Protein AF-A0ABD0QCT1-F1 (afdb_monomer_lite)

Organism: Cirrhinus mrigala (NCBI:txid683832)

Sequence (82 aa):
MDSLRILLYSLIFLLSVFGNLLIIVVLVVNKRMRTVTNSFLLSLAISDLMMAVFCMPFTLIPNLLEDFIFGAAMCKIVAYLM

Secondary structure (DSSP, 8-state):
-HHHHHHHHHHHHHHHHHHHHHHHHHHHH-GGG--HHHHHHHHHHHHHHHHHHHTHHHHHHHHHHSS-TTHHHHHHHHHHH-

pLDDT: mean 80.35, std 9.42, range [61.94, 94.0]

InterPro domains:
  IPR000276 G protein-coupled receptor, rhodopsin-like [PF00001] (19-82)
  IPR000276 G protein-coupled receptor, rhodopsin-like [PR00237] (4-28)
  IPR000276 G protein-coupled receptor, rhodopsin-like [PR00237] (37-58)
  IPR017452 GPCR, rhodopsin-like, 7TM [PS50262] (19-82)

Structure (mmCIF, N/CA/C/O backbone):
data_AF-A0ABD0QCT1-F1
#
_entry.id   AF-A0ABD0QCT1-F1
#
loop_
_atom_site.group_PDB
_atom_site.id
_atom_site.type_symbol
_atom_site.label_atom_id
_atom_site.label_alt_id
_atom_site.label_comp_id
_atom_site.label_asym_id
_atom_site.label_entity_id
_atom_site.label_seq_id
_atom_site.pdbx_PDB_ins_code
_atom_site.Cartn_x
_atom_site.Cartn_y
_atom_site.Cartn_z
_atom_site.occupancy
_atom_site.B_iso_or_equiv
_atom_site.auth_seq_id
_atom_site.auth_comp_id
_atom_site.auth_asym_id
_atom_site.auth_atom_id
_atom_site.pdbx_PDB_model_num
ATOM 1 N N . MET A 1 1 ? 20.603 -11.096 -12.134 1.00 66.25 1 MET A N 1
ATOM 2 C CA . MET A 1 1 ? 20.239 -10.475 -10.832 1.00 66.25 1 MET A CA 1
ATOM 3 C C . MET A 1 1 ? 18.736 -10.222 -10.727 1.00 66.25 1 MET A C 1
ATOM 5 O O . MET A 1 1 ? 18.218 -9.978 -9.642 1.00 66.25 1 MET A O 1
ATOM 9 N N . ASP A 1 2 ? 18.025 -10.355 -11.838 1.00 73.69 2 ASP A N 1
ATOM 10 C CA . ASP A 1 2 ? 16.621 -9.984 -12.002 1.00 73.69 2 ASP A CA 1
ATOM 11 C C . ASP A 1 2 ? 15.692 -10.973 -11.300 1.00 73.69 2 ASP A C 1
ATOM 13 O O . ASP A 1 2 ? 14.747 -10.564 -10.635 1.00 73.69 2 ASP A O 1
ATOM 17 N N . SER A 1 3 ? 16.039 -12.265 -11.297 1.00 81.19 3 SER A N 1
ATOM 18 C CA . SER A 1 3 ? 15.310 -13.291 -10.541 1.00 81.19 3 SER A CA 1
ATOM 19 C C . SER A 1 3 ? 15.284 -13.014 -9.034 1.00 81.19 3 SER A C 1
ATOM 21 O O . SER A 1 3 ? 14.259 -13.231 -8.400 1.00 81.19 3 SER A O 1
ATOM 23 N N . LEU A 1 4 ? 16.375 -12.487 -8.458 1.00 86.94 4 LEU A N 1
ATOM 24 C CA . LEU A 1 4 ? 16.424 -12.107 -7.040 1.00 86.94 4 LEU A CA 1
ATOM 25 C C . LEU A 1 4 ? 15.494 -10.919 -6.762 1.00 86.94 4 LEU A C 1
ATOM 27 O O . LEU A 1 4 ? 14.757 -10.934 -5.780 1.00 86.94 4 LEU A O 1
ATOM 31 N N . ARG A 1 5 ? 15.506 -9.907 -7.641 1.00 82.25 5 ARG A N 1
ATOM 32 C CA . ARG A 1 5 ? 14.626 -8.734 -7.532 1.00 82.25 5 ARG A CA 1
ATOM 33 C C . ARG A 1 5 ? 13.161 -9.155 -7.585 1.00 82.25 5 ARG A C 1
ATOM 35 O O . ARG A 1 5 ? 12.402 -8.783 -6.698 1.00 82.25 5 ARG A O 1
ATOM 42 N N . ILE A 1 6 ? 12.787 -9.984 -8.560 1.00 82.50 6 ILE A N 1
ATOM 43 C CA . ILE A 1 6 ? 11.422 -10.509 -8.699 1.00 82.50 6 ILE A CA 1
ATOM 44 C C . ILE A 1 6 ? 11.020 -11.296 -7.445 1.00 82.50 6 ILE A C 1
ATOM 46 O O . ILE A 1 6 ? 9.934 -11.080 -6.910 1.00 82.50 6 ILE A O 1
ATOM 50 N N . LEU A 1 7 ? 11.906 -12.158 -6.935 1.00 86.81 7 LEU A N 1
ATOM 51 C CA . LEU A 1 7 ? 11.627 -12.971 -5.752 1.00 86.81 7 LEU A CA 1
ATOM 52 C C . LEU A 1 7 ? 11.409 -12.102 -4.503 1.00 86.81 7 LEU A C 1
ATOM 54 O O . LEU A 1 7 ? 10.411 -12.282 -3.809 1.00 86.81 7 LEU A O 1
ATOM 58 N N . LEU A 1 8 ? 12.269 -11.109 -4.260 1.00 86.38 8 LEU A N 1
ATOM 59 C CA . LEU A 1 8 ? 12.122 -10.165 -3.147 1.00 86.38 8 LEU A CA 1
ATOM 60 C C . LEU A 1 8 ? 10.849 -9.319 -3.266 1.00 86.38 8 LEU A C 1
AT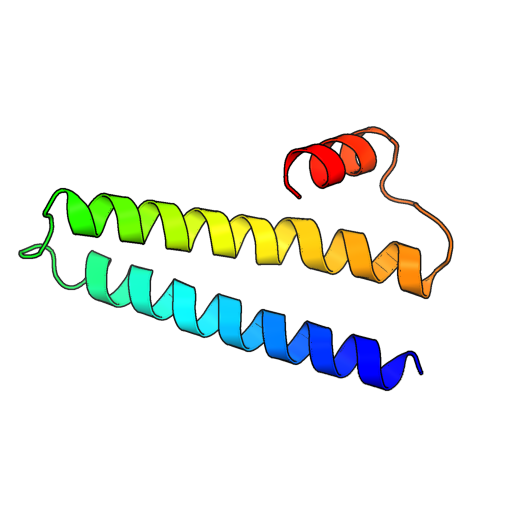OM 62 O O . LEU A 1 8 ? 10.102 -9.221 -2.295 1.00 86.38 8 LEU A O 1
ATOM 66 N N . TYR A 1 9 ? 10.559 -8.762 -4.446 1.00 83.94 9 TYR A N 1
ATOM 67 C CA . TYR A 1 9 ? 9.324 -8.002 -4.670 1.00 83.94 9 TYR A CA 1
ATOM 68 C C . TYR A 1 9 ? 8.080 -8.866 -4.449 1.00 83.94 9 TYR A C 1
ATOM 70 O O . TYR A 1 9 ? 7.147 -8.423 -3.786 1.00 83.94 9 TYR A O 1
ATOM 78 N N . SER A 1 10 ? 8.082 -10.113 -4.930 1.00 85.56 10 SER A N 1
ATOM 79 C CA . SER A 1 10 ? 6.968 -11.044 -4.713 1.00 85.56 10 SER A CA 1
ATOM 80 C C . SER A 1 10 ? 6.768 -11.387 -3.232 1.00 85.56 10 SER A C 1
ATOM 82 O O . SER A 1 10 ? 5.633 -11.456 -2.764 1.00 85.56 10 SER A O 1
ATOM 84 N N . LEU A 1 11 ? 7.861 -11.529 -2.473 1.00 90.62 11 LEU A N 1
ATOM 85 C CA . LEU A 1 11 ? 7.826 -11.758 -1.030 1.00 90.62 11 LEU A CA 1
ATOM 86 C C . LEU A 1 11 ? 7.235 -10.556 -0.294 1.00 90.62 11 LEU A C 1
ATOM 88 O O . LEU A 1 11 ? 6.304 -10.724 0.488 1.00 90.62 11 LEU A O 1
ATOM 92 N N . ILE A 1 12 ? 7.731 -9.346 -0.567 1.00 89.56 12 ILE A N 1
ATOM 93 C CA . ILE A 1 12 ? 7.223 -8.121 0.066 1.00 89.56 12 ILE A CA 1
ATOM 94 C C . ILE A 1 12 ? 5.747 -7.912 -0.301 1.00 89.56 12 ILE A C 1
ATOM 96 O O . ILE A 1 12 ? 4.955 -7.559 0.570 1.00 89.56 12 ILE A O 1
ATOM 100 N N . PHE A 1 13 ? 5.356 -8.188 -1.550 1.00 88.25 13 PHE A N 1
ATOM 101 C CA . PHE A 1 13 ? 3.962 -8.121 -1.987 1.00 88.25 13 PHE A CA 1
ATOM 102 C C . PHE A 1 13 ? 3.079 -9.077 -1.183 1.00 88.25 13 PHE A C 1
ATOM 104 O O . PHE A 1 13 ? 2.069 -8.658 -0.623 1.00 88.25 13 PHE A O 1
ATOM 111 N N . LEU A 1 14 ? 3.475 -10.350 -1.077 1.00 91.06 14 LEU A N 1
ATOM 112 C CA . LEU A 1 14 ? 2.724 -11.356 -0.326 1.00 91.06 14 LEU A CA 1
ATOM 113 C C . LEU A 1 14 ? 2.611 -10.997 1.155 1.00 91.06 14 LEU A C 1
ATOM 115 O O . LEU A 1 14 ? 1.512 -11.063 1.703 1.00 91.06 14 LEU A O 1
ATOM 119 N N . LEU A 1 15 ? 3.713 -10.592 1.793 1.00 91.50 15 LEU A N 1
ATOM 120 C CA . LEU A 1 15 ? 3.694 -10.181 3.197 1.00 91.50 15 LEU A CA 1
ATOM 121 C C . LEU A 1 15 ? 2.812 -8.947 3.410 1.00 91.50 15 LEU A C 1
ATOM 123 O O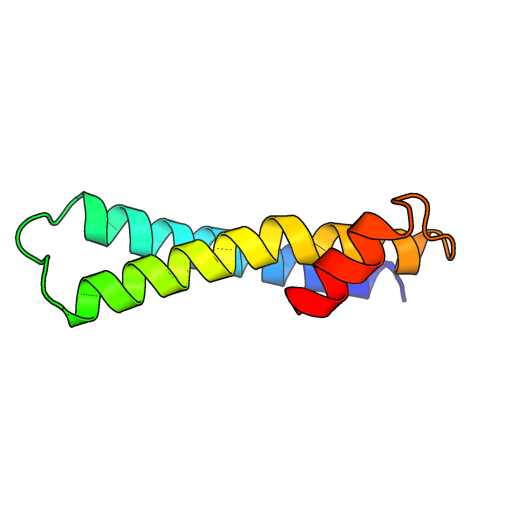 . LEU A 1 15 ? 2.022 -8.932 4.354 1.00 91.50 15 LEU A O 1
ATOM 127 N N . SER A 1 16 ? 2.915 -7.943 2.535 1.00 90.88 16 SER A N 1
ATOM 128 C CA . SER A 1 16 ? 2.105 -6.725 2.618 1.00 90.88 16 SER A CA 1
ATOM 129 C C . SER A 1 16 ? 0.621 -7.036 2.442 1.00 90.88 16 SER A C 1
ATOM 131 O O . SER A 1 16 ? -0.187 -6.678 3.296 1.00 90.88 16 SER A O 1
ATOM 133 N N . VAL A 1 17 ? 0.243 -7.770 1.392 1.00 89.88 17 VAL A N 1
ATOM 134 C CA . VAL A 1 17 ? -1.160 -8.126 1.154 1.00 89.88 17 VAL A CA 1
ATOM 135 C C . VAL A 1 17 ? -1.702 -8.965 2.304 1.00 89.88 17 VAL A C 1
ATOM 137 O O . VAL A 1 17 ? -2.761 -8.647 2.838 1.00 89.88 17 VAL A O 1
ATOM 140 N N . PHE A 1 18 ? -0.981 -10.003 2.729 1.00 94.00 18 PHE A N 1
ATOM 141 C CA . PHE A 1 18 ? -1.450 -10.894 3.787 1.00 94.00 18 PHE A CA 1
ATOM 142 C C . PHE A 1 18 ? -1.586 -10.173 5.135 1.00 94.00 18 PHE A C 1
ATOM 144 O O . PHE A 1 18 ? -2.613 -10.305 5.802 1.00 94.00 18 PHE A O 1
ATOM 151 N N . GLY A 1 19 ? -0.587 -9.372 5.519 1.00 91.69 19 GLY A N 1
ATOM 152 C CA . GLY A 1 19 ? -0.594 -8.617 6.771 1.00 91.69 19 GLY A CA 1
ATOM 153 C C . GLY A 1 19 ? -1.693 -7.556 6.811 1.00 91.69 19 GLY A C 1
ATOM 154 O O . GLY A 1 19 ? -2.484 -7.516 7.756 1.00 91.69 19 GLY A O 1
ATOM 155 N N . ASN A 1 20 ? -1.799 -6.740 5.761 1.00 92.56 20 ASN A N 1
ATOM 156 C CA . ASN A 1 20 ? -2.795 -5.671 5.699 1.00 92.56 20 ASN A CA 1
ATOM 157 C C . ASN A 1 20 ? -4.223 -6.218 5.556 1.00 92.56 20 ASN A C 1
ATOM 159 O O . ASN A 1 20 ? -5.148 -5.701 6.186 1.00 92.56 20 ASN A O 1
ATOM 163 N N . LEU A 1 21 ? -4.414 -7.316 4.817 1.00 91.50 21 LEU A N 1
ATOM 164 C CA . LEU A 1 21 ? -5.713 -7.982 4.721 1.00 91.50 21 LEU A CA 1
ATOM 165 C C . LEU A 1 21 ? -6.151 -8.559 6.073 1.00 91.50 21 LEU A C 1
ATOM 167 O O . LEU A 1 21 ? -7.315 -8.410 6.442 1.00 91.50 21 LEU A O 1
ATOM 171 N N . LEU A 1 22 ? -5.234 -9.159 6.841 1.00 92.62 22 LEU A N 1
ATOM 172 C CA . LEU A 1 22 ? -5.512 -9.631 8.202 1.00 92.62 22 LEU A CA 1
ATOM 173 C C . LEU A 1 22 ? -5.988 -8.497 9.114 1.00 92.62 22 LEU A C 1
ATOM 175 O O . LEU A 1 22 ? -6.982 -8.670 9.821 1.00 92.62 22 LEU A O 1
ATOM 179 N N . ILE A 1 23 ? -5.330 -7.335 9.067 1.00 90.50 23 ILE A N 1
ATOM 180 C CA . ILE A 1 23 ? -5.740 -6.151 9.838 1.00 90.50 23 ILE A CA 1
ATOM 181 C C . ILE A 1 23 ? -7.169 -5.747 9.463 1.00 90.50 23 ILE A C 1
ATOM 183 O O . ILE A 1 23 ? -8.013 -5.587 10.347 1.00 90.50 23 ILE A O 1
ATOM 187 N N . ILE A 1 24 ? -7.474 -5.650 8.165 1.00 89.38 24 ILE A N 1
ATOM 188 C CA . ILE A 1 24 ? -8.820 -5.305 7.689 1.00 89.38 24 ILE A CA 1
ATOM 189 C C . ILE A 1 24 ? -9.846 -6.334 8.174 1.00 89.38 24 ILE A C 1
ATOM 191 O O . ILE A 1 24 ? -10.873 -5.949 8.731 1.00 89.38 24 ILE A O 1
ATOM 195 N N . VAL A 1 25 ? -9.574 -7.632 8.021 1.00 90.50 25 VAL A N 1
ATOM 196 C CA . VAL A 1 25 ? -10.489 -8.706 8.441 1.00 90.50 25 VAL A CA 1
ATOM 197 C C . VAL A 1 25 ? -10.754 -8.642 9.943 1.00 90.50 25 VAL A C 1
ATOM 199 O O . VAL A 1 25 ? -11.914 -8.633 10.356 1.00 90.50 25 VAL A O 1
ATOM 202 N N . VAL A 1 26 ? -9.711 -8.541 10.769 1.00 89.88 26 VAL A N 1
ATOM 203 C CA . VAL A 1 26 ? -9.847 -8.486 12.233 1.00 89.88 26 VAL A CA 1
ATOM 204 C C . VAL A 1 26 ? -10.658 -7.262 12.665 1.00 89.88 26 VAL A C 1
ATOM 206 O O . VAL A 1 26 ? -11.542 -7.382 13.518 1.00 89.88 26 VAL A O 1
ATOM 209 N N . LEU A 1 27 ? -10.413 -6.100 12.056 1.00 86.38 27 LEU A N 1
ATOM 210 C CA . LEU A 1 27 ? -11.125 -4.858 12.368 1.00 86.38 27 LEU A CA 1
ATOM 211 C C . LEU A 1 27 ? -12.581 -4.856 11.876 1.00 86.38 27 LEU A C 1
ATOM 213 O O . LEU A 1 27 ? -13.458 -4.305 12.548 1.00 86.38 27 LEU A O 1
ATOM 217 N N . VAL A 1 28 ? -12.857 -5.473 10.725 1.00 83.06 28 VAL A N 1
ATOM 218 C CA . VAL A 1 28 ? -14.215 -5.594 10.169 1.00 83.06 28 VAL A CA 1
ATOM 219 C C . VAL A 1 28 ? -15.049 -6.590 10.975 1.00 83.06 28 VAL A C 1
ATOM 221 O O . VAL A 1 28 ? -16.211 -6.300 11.277 1.00 83.06 28 VAL A O 1
ATOM 224 N N . VAL A 1 29 ? -14.464 -7.728 11.360 1.00 87.00 29 VAL A N 1
ATOM 225 C CA . VAL A 1 29 ? -15.128 -8.763 12.165 1.00 87.00 29 VAL A CA 1
ATOM 226 C C . VAL A 1 29 ? -15.422 -8.246 13.576 1.00 87.00 29 VAL A C 1
ATOM 228 O O . VAL A 1 29 ? -16.550 -8.370 14.060 1.00 87.00 29 VAL A O 1
ATOM 231 N N . ASN A 1 30 ? -14.461 -7.585 14.230 1.00 81.75 30 ASN A N 1
ATOM 232 C CA . ASN A 1 30 ? -14.648 -7.055 15.581 1.00 81.75 30 ASN A CA 1
ATOM 233 C C . ASN A 1 30 ? -15.209 -5.627 15.589 1.00 81.75 30 ASN A C 1
ATOM 235 O O . ASN A 1 30 ? -14.551 -4.667 15.994 1.00 81.75 30 ASN A O 1
ATOM 239 N N . LYS A 1 31 ? -16.501 -5.497 15.262 1.00 68.25 31 LYS A N 1
ATOM 240 C CA . LYS A 1 31 ? -17.251 -4.222 15.321 1.00 68.25 31 LYS A CA 1
ATOM 241 C C . LYS A 1 31 ? -17.172 -3.501 16.677 1.00 68.25 31 LYS A C 1
ATOM 243 O O . LYS A 1 31 ? -17.259 -2.276 16.711 1.00 68.25 31 LYS A O 1
ATOM 248 N N . ARG A 1 32 ? -17.000 -4.239 17.783 1.00 64.25 32 ARG A N 1
ATOM 249 C CA . ARG A 1 32 ? -16.887 -3.684 19.148 1.00 64.25 32 ARG A CA 1
ATOM 250 C C . ARG A 1 32 ? -15.555 -2.948 19.382 1.00 64.25 32 ARG A C 1
ATOM 252 O O . ARG A 1 32 ? -15.472 -2.139 20.296 1.00 64.25 32 ARG A O 1
ATOM 259 N N . MET A 1 33 ? -14.539 -3.176 18.547 1.00 63.16 33 MET A N 1
ATOM 260 C CA . MET A 1 33 ? -13.231 -2.520 18.643 1.00 63.16 33 MET A CA 1
ATOM 261 C C . MET A 1 33 ? -13.121 -1.250 17.784 1.00 63.16 33 MET A C 1
ATOM 263 O O . MET A 1 33 ? -12.018 -0.785 17.531 1.00 63.16 33 MET A O 1
ATOM 267 N N . ARG A 1 34 ? -14.220 -0.641 17.324 1.00 64.31 34 ARG A N 1
ATOM 268 C CA . ARG A 1 34 ? -14.164 0.634 16.583 1.00 64.31 34 ARG A CA 1
ATOM 269 C C . ARG A 1 34 ? -13.824 1.813 17.507 1.00 64.31 34 ARG A C 1
ATOM 271 O O . ARG A 1 34 ? -14.690 2.595 17.881 1.00 64.31 34 ARG A O 1
ATOM 278 N N . THR A 1 35 ? -12.556 1.921 17.882 1.00 77.69 35 THR A N 1
ATOM 279 C CA . THR A 1 35 ? -11.955 3.075 18.558 1.00 77.69 35 THR A CA 1
ATOM 280 C C . THR A 1 35 ? 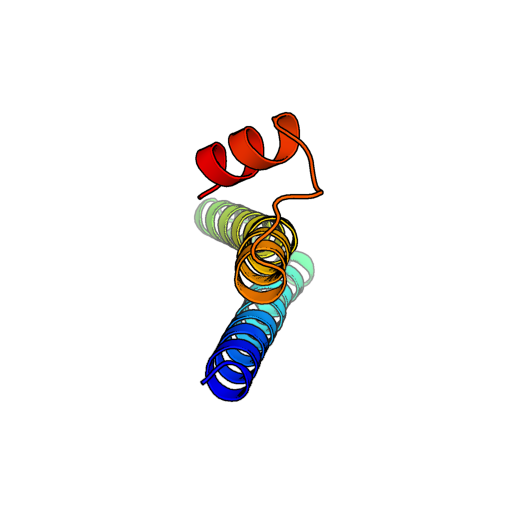-11.178 3.921 17.548 1.00 77.69 35 THR A C 1
ATOM 282 O O . THR A 1 35 ? -10.846 3.451 16.460 1.00 77.69 35 THR A O 1
ATOM 285 N N . VAL A 1 36 ? -10.867 5.172 17.904 1.00 78.69 36 VAL A N 1
ATOM 286 C CA . VAL A 1 36 ? -10.131 6.118 17.039 1.00 78.69 36 VAL A CA 1
ATOM 287 C C . VAL A 1 36 ? -8.831 5.503 16.498 1.00 78.69 36 VAL A C 1
ATOM 289 O O . VAL A 1 36 ? -8.550 5.598 15.307 1.00 78.69 36 VAL A O 1
ATOM 292 N N . THR A 1 37 ? -8.088 4.785 17.343 1.00 82.19 37 THR A N 1
ATOM 293 C CA . THR A 1 37 ? -6.845 4.087 16.977 1.00 82.19 37 THR A CA 1
ATOM 294 C C . THR A 1 37 ? -7.052 3.023 15.896 1.00 82.19 37 THR A C 1
ATOM 296 O O . THR A 1 37 ? -6.250 2.912 14.974 1.00 82.19 37 THR A O 1
ATOM 299 N N . ASN A 1 38 ? -8.149 2.269 15.959 1.00 82.62 38 ASN A N 1
ATOM 300 C CA . ASN A 1 38 ? -8.430 1.207 14.996 1.00 82.62 38 ASN A CA 1
ATOM 301 C C . ASN A 1 38 ? -8.891 1.747 13.635 1.00 82.62 38 ASN A C 1
ATOM 303 O O . ASN A 1 38 ? -8.635 1.113 12.614 1.00 82.62 38 ASN A O 1
ATOM 307 N N . SER A 1 39 ? -9.484 2.943 13.588 1.00 83.19 39 SER A N 1
ATOM 308 C CA . SER A 1 39 ? -9.725 3.641 12.319 1.00 83.19 39 SER A CA 1
ATOM 309 C C . SER A 1 39 ? -8.420 4.077 11.648 1.00 83.19 39 SER A C 1
ATOM 311 O O . SER A 1 39 ? -8.300 3.948 10.434 1.00 83.19 39 SER A O 1
ATOM 313 N N . PHE A 1 40 ? -7.421 4.531 12.417 1.00 87.38 40 PHE A N 1
ATOM 314 C CA . PHE A 1 40 ? -6.094 4.833 11.867 1.00 87.38 40 PHE A CA 1
ATOM 315 C C . PHE A 1 40 ? -5.405 3.586 11.303 1.00 87.38 40 PHE A C 1
ATOM 317 O O . PHE A 1 40 ? -4.863 3.645 10.203 1.00 87.38 40 PHE A O 1
ATOM 324 N N . LEU A 1 41 ? -5.480 2.451 12.007 1.00 89.88 41 LEU A N 1
ATOM 325 C CA . LEU A 1 41 ? -4.933 1.179 11.520 1.00 89.88 41 LEU A CA 1
ATOM 326 C C . LEU A 1 41 ? -5.624 0.694 10.240 1.00 89.88 41 LEU A C 1
ATOM 328 O O . LEU A 1 41 ? -4.960 0.174 9.347 1.00 89.88 41 LEU A O 1
ATOM 332 N N . LEU A 1 42 ? -6.940 0.891 10.128 1.00 88.88 42 LEU A N 1
ATOM 333 C CA . LEU A 1 42 ? -7.676 0.566 8.909 1.00 88.88 42 LEU A CA 1
ATOM 334 C C . LEU A 1 42 ? -7.219 1.436 7.733 1.00 88.88 42 LEU A C 1
ATOM 336 O O . LEU A 1 42 ? -6.956 0.913 6.654 1.00 88.88 42 LEU A O 1
ATOM 340 N N . SER A 1 43 ? -7.102 2.750 7.942 1.00 89.94 43 SER A N 1
ATOM 341 C CA . SER A 1 43 ? -6.617 3.673 6.913 1.00 89.94 43 SER A CA 1
ATOM 342 C C . SER A 1 43 ? -5.183 3.354 6.484 1.00 89.94 43 SER A C 1
ATOM 344 O O . SER A 1 43 ? -4.882 3.433 5.294 1.00 89.94 43 SER A O 1
ATOM 346 N N . LEU A 1 44 ? -4.320 2.951 7.424 1.00 91.19 44 LEU A N 1
ATOM 347 C CA . LEU A 1 44 ? -2.961 2.489 7.134 1.00 91.19 44 LEU A CA 1
ATOM 348 C C . LEU A 1 44 ? -2.995 1.248 6.230 1.00 91.19 44 LEU A C 1
ATOM 350 O O . LEU A 1 44 ? -2.489 1.297 5.117 1.00 91.19 44 LEU A O 1
ATOM 354 N N . ALA A 1 45 ? -3.723 0.201 6.632 1.00 93.00 45 ALA A N 1
ATOM 355 C CA . ALA A 1 45 ? -3.832 -1.036 5.856 1.00 93.00 45 ALA A CA 1
ATOM 356 C C . ALA A 1 45 ? -4.420 -0.829 4.444 1.00 93.00 45 ALA A C 1
ATOM 358 O O . ALA A 1 45 ? -3.995 -1.482 3.489 1.00 93.00 45 ALA A O 1
ATOM 359 N N . ILE A 1 46 ? -5.386 0.084 4.287 1.00 89.88 46 ILE A N 1
ATOM 360 C CA . ILE A 1 46 ? -5.932 0.456 2.971 1.00 89.88 46 ILE A CA 1
ATOM 361 C C . ILE A 1 46 ? -4.862 1.152 2.119 1.00 89.88 46 ILE A C 1
ATOM 363 O O . ILE A 1 46 ? -4.732 0.845 0.934 1.00 89.88 46 ILE A O 1
ATOM 367 N N . SER A 1 47 ? -4.092 2.061 2.718 1.00 91.00 47 SER A N 1
ATOM 368 C CA . SER A 1 47 ? -3.039 2.809 2.023 1.00 91.00 47 SER A CA 1
ATOM 369 C C . SER A 1 47 ? -1.914 1.881 1.563 1.00 91.00 47 SER A C 1
ATOM 371 O O . SER A 1 47 ? -1.502 1.953 0.407 1.00 91.00 47 SER A O 1
ATOM 373 N N . ASP A 1 48 ? -1.488 0.945 2.414 1.00 90.44 48 ASP A N 1
ATOM 374 C CA . ASP A 1 48 ? -0.492 -0.072 2.070 1.00 90.44 48 ASP A CA 1
ATOM 375 C C . ASP A 1 48 ? -0.962 -1.006 0.945 1.00 90.44 48 ASP A C 1
ATOM 377 O O . ASP A 1 48 ? -0.187 -1.310 0.039 1.00 90.44 48 ASP A O 1
ATOM 381 N N . LEU A 1 49 ? -2.231 -1.436 0.943 1.00 88.06 49 LEU A N 1
ATOM 382 C CA . LEU A 1 49 ? -2.782 -2.238 -0.159 1.00 88.06 49 LEU A CA 1
ATOM 383 C C . LEU A 1 49 ? -2.822 -1.455 -1.471 1.00 88.06 49 LEU A C 1
ATOM 385 O O . LEU A 1 49 ? -2.470 -2.000 -2.519 1.00 88.06 49 LEU A O 1
ATOM 389 N N . MET A 1 50 ? -3.221 -0.181 -1.427 1.00 87.12 50 MET A N 1
ATOM 390 C CA . MET A 1 50 ? -3.167 0.684 -2.605 1.00 87.12 50 MET A CA 1
ATOM 391 C C . MET A 1 50 ? -1.728 0.813 -3.108 1.00 87.12 50 MET A C 1
ATOM 393 O O . MET A 1 50 ? -1.480 0.614 -4.295 1.00 87.12 50 MET A O 1
ATOM 397 N N . MET A 1 51 ? -0.765 1.058 -2.222 1.00 85.50 51 MET A N 1
ATOM 398 C CA . MET A 1 51 ? 0.643 1.165 -2.597 1.00 85.50 51 MET A CA 1
ATOM 399 C C . MET A 1 51 ? 1.189 -0.159 -3.159 1.00 85.50 51 MET A C 1
ATOM 401 O O . MET A 1 51 ? 1.870 -0.165 -4.182 1.00 85.50 51 MET A O 1
ATOM 405 N N . ALA A 1 52 ? 0.841 -1.303 -2.567 1.00 85.69 52 ALA A N 1
ATOM 406 C CA . ALA A 1 52 ? 1.259 -2.617 -3.052 1.00 85.69 52 ALA A CA 1
ATOM 407 C C . ALA A 1 52 ? 0.714 -2.923 -4.458 1.00 85.69 52 ALA A C 1
ATOM 409 O O . ALA A 1 52 ? 1.423 -3.510 -5.272 1.00 85.69 52 ALA A O 1
ATOM 410 N N . VAL A 1 53 ? -0.517 -2.507 -4.772 1.00 82.44 53 VAL A N 1
ATOM 411 C CA . VAL A 1 53 ? -1.147 -2.746 -6.083 1.00 82.44 53 VAL A CA 1
ATOM 412 C C . VAL A 1 53 ? -0.707 -1.724 -7.138 1.00 82.44 53 VAL A C 1
ATOM 414 O O . VAL A 1 53 ? -0.507 -2.099 -8.291 1.00 82.44 53 VAL A O 1
ATOM 417 N N . PHE A 1 54 ? -0.540 -0.450 -6.770 1.00 80.44 54 PHE A N 1
ATOM 418 C CA . PHE A 1 54 ? -0.230 0.631 -7.715 1.00 80.44 54 PHE A CA 1
ATOM 419 C C . PHE A 1 54 ? 1.258 0.974 -7.825 1.00 80.44 54 PHE A C 1
ATOM 421 O O . PHE A 1 54 ? 1.687 1.378 -8.897 1.00 80.44 54 PHE A O 1
ATOM 428 N N . CYS A 1 55 ? 2.075 0.826 -6.783 1.00 76.69 55 CYS A N 1
ATOM 429 C CA . CYS A 1 55 ? 3.510 1.109 -6.903 1.00 76.69 55 CYS A CA 1
ATOM 430 C C . CYS A 1 55 ? 4.280 -0.114 -7.399 1.00 76.69 55 CYS A C 1
ATOM 432 O O . CYS A 1 55 ? 5.027 0.001 -8.366 1.00 76.69 55 CYS A O 1
ATOM 434 N N . MET A 1 56 ? 4.086 -1.303 -6.815 1.00 77.38 56 MET A N 1
ATOM 435 C CA . MET A 1 56 ? 4.952 -2.450 -7.136 1.00 77.38 56 MET A CA 1
ATOM 436 C C . MET A 1 56 ? 5.003 -2.849 -8.619 1.00 77.38 56 MET A C 1
ATOM 438 O O . MET A 1 56 ? 6.114 -2.933 -9.148 1.00 77.38 56 MET A O 1
ATOM 442 N N . PRO A 1 57 ? 3.882 -3.086 -9.332 1.00 72.88 57 PRO A N 1
ATOM 443 C CA . PRO A 1 57 ? 3.961 -3.479 -10.739 1.00 72.88 57 PRO A CA 1
ATOM 444 C C . PRO A 1 57 ? 4.512 -2.346 -11.613 1.00 72.88 57 PRO A C 1
ATOM 446 O O . PRO A 1 57 ? 5.258 -2.603 -12.556 1.00 72.88 57 PRO A O 1
ATOM 449 N N . PHE A 1 58 ? 4.228 -1.089 -11.265 1.00 72.75 58 PHE A N 1
ATOM 450 C CA . PHE A 1 58 ? 4.695 0.075 -12.014 1.00 72.75 58 PHE A CA 1
ATOM 451 C C . PHE A 1 58 ? 6.167 0.418 -11.760 1.00 72.75 58 PHE A C 1
ATOM 453 O O . PHE A 1 58 ? 6.776 1.072 -12.598 1.00 72.75 58 PHE A O 1
ATOM 460 N N . THR A 1 59 ? 6.769 -0.039 -10.659 1.00 71.50 59 THR A N 1
ATOM 461 C CA . THR A 1 59 ? 8.225 0.037 -10.446 1.00 71.50 59 THR A CA 1
ATOM 462 C C . THR A 1 59 ? 8.959 -1.145 -11.085 1.00 71.50 59 THR A C 1
ATOM 464 O O . THR A 1 59 ? 10.092 -0.989 -11.547 1.00 71.50 59 THR A O 1
ATOM 467 N N . LEU A 1 60 ? 8.327 -2.326 -11.126 1.00 68.75 60 LEU A N 1
ATOM 468 C CA . LEU A 1 60 ? 8.939 -3.558 -11.628 1.00 68.75 60 LEU A CA 1
ATOM 469 C C . LEU A 1 60 ? 8.986 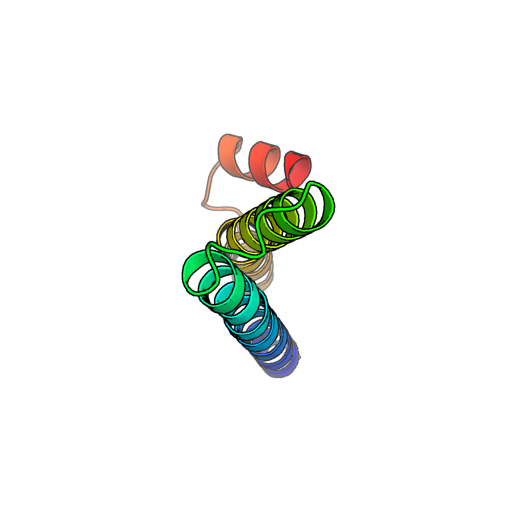-3.611 -13.163 1.00 68.75 60 LEU A C 1
ATOM 471 O O . LEU A 1 60 ? 10.007 -3.993 -13.726 1.00 68.75 60 LEU A O 1
ATOM 475 N N . ILE A 1 61 ? 7.909 -3.206 -13.842 1.00 70.44 61 ILE A N 1
ATOM 476 C CA . ILE A 1 61 ? 7.805 -3.282 -15.309 1.00 70.44 61 IL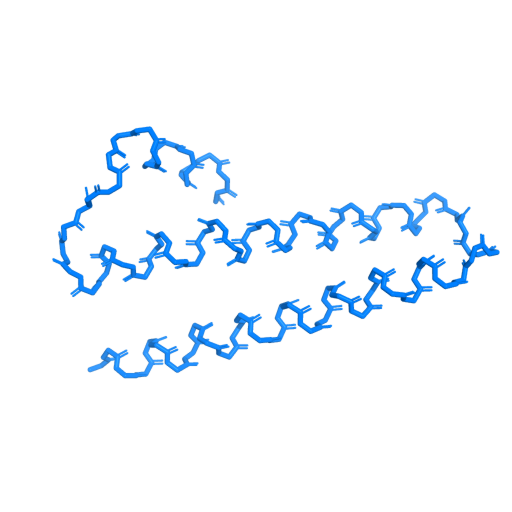E A CA 1
ATOM 477 C C . ILE A 1 61 ? 8.861 -2.417 -16.020 1.00 70.44 61 ILE A C 1
ATOM 479 O O . ILE A 1 61 ? 9.554 -2.960 -16.877 1.00 70.44 61 ILE A O 1
ATOM 483 N N . PRO A 1 62 ? 9.085 -1.140 -15.654 1.00 66.25 62 PRO A N 1
ATOM 484 C CA . PRO A 1 62 ? 10.134 -0.328 -16.271 1.00 66.25 62 PRO A CA 1
ATOM 485 C C . PRO A 1 62 ? 11.540 -0.804 -15.894 1.00 66.25 62 PRO A C 1
ATOM 487 O O . PRO A 1 62 ? 12.467 -0.638 -16.671 1.00 66.25 62 PRO A O 1
ATOM 490 N N . ASN A 1 63 ? 11.712 -1.422 -14.717 1.00 68.38 63 ASN A N 1
ATOM 491 C CA . ASN A 1 63 ? 12.988 -2.040 -14.336 1.00 68.38 63 ASN A CA 1
ATOM 492 C C . ASN A 1 63 ? 13.326 -3.276 -15.182 1.00 68.38 63 ASN A C 1
ATOM 494 O O . ASN A 1 63 ? 14.498 -3.618 -15.294 1.00 68.38 63 ASN A O 1
ATOM 498 N N . LEU A 1 64 ? 12.316 -3.979 -15.704 1.00 65.62 64 LEU A N 1
ATOM 499 C CA . LEU A 1 64 ? 12.483 -5.209 -16.482 1.00 65.62 64 LEU A CA 1
ATOM 500 C C . LEU A 1 64 ? 12.497 -4.961 -17.993 1.00 65.62 64 LEU A C 1
ATOM 502 O O . LEU A 1 64 ? 13.201 -5.670 -18.703 1.00 65.62 64 LEU A O 1
ATOM 506 N N . LEU A 1 65 ? 11.705 -4.003 -18.483 1.00 65.12 65 LEU A N 1
ATOM 507 C CA . LEU A 1 65 ? 11.616 -3.677 -19.908 1.00 65.12 65 LEU A CA 1
ATOM 508 C C . LEU A 1 65 ? 12.498 -2.489 -20.322 1.00 65.12 65 LEU A C 1
ATOM 510 O O . LEU A 1 65 ? 12.547 -2.203 -21.510 1.00 65.12 65 LEU A O 1
ATOM 514 N N . GLU A 1 66 ? 13.128 -1.771 -19.382 1.00 64.62 66 GLU A N 1
ATOM 515 C CA . GLU A 1 66 ? 13.828 -0.482 -19.600 1.00 64.62 66 GLU A CA 1
ATOM 516 C C . GLU A 1 66 ? 12.978 0.630 -20.260 1.00 64.62 66 GLU A C 1
ATOM 518 O O . GLU A 1 66 ? 13.423 1.771 -20.353 1.00 64.62 66 GLU A O 1
ATOM 523 N N . ASP A 1 67 ? 11.719 0.343 -20.606 1.00 61.94 67 ASP A N 1
ATOM 524 C CA . ASP A 1 67 ? 10.770 1.249 -21.244 1.00 61.94 67 ASP A CA 1
ATOM 525 C C . ASP A 1 67 ? 9.535 1.503 -20.363 1.00 61.94 67 ASP A C 1
ATOM 527 O O . ASP A 1 67 ? 8.864 0.587 -19.872 1.00 61.94 67 ASP A O 1
ATOM 531 N N . PHE A 1 68 ? 9.181 2.782 -20.188 1.00 66.88 68 PHE A N 1
ATOM 532 C CA . PHE A 1 68 ? 7.986 3.197 -19.447 1.00 66.88 68 PHE A CA 1
ATOM 533 C C . PHE A 1 68 ? 6.767 3.309 -20.376 1.00 66.88 68 PHE A C 1
ATOM 535 O O . PHE A 1 68 ? 6.395 4.384 -20.846 1.00 66.88 68 PHE A O 1
ATOM 542 N N . ILE A 1 69 ? 6.105 2.179 -20.613 1.00 65.81 69 ILE A N 1
ATOM 543 C CA . ILE A 1 69 ? 4.944 2.064 -21.518 1.00 65.81 69 ILE A CA 1
ATOM 544 C C . ILE A 1 69 ? 3.610 2.563 -20.924 1.00 65.81 69 ILE A C 1
ATOM 546 O O . ILE A 1 69 ? 2.629 2.701 -21.650 1.00 65.81 69 ILE A O 1
ATOM 550 N N . PHE A 1 70 ? 3.549 2.889 -19.627 1.00 68.69 70 PHE A N 1
ATOM 551 C CA . PHE A 1 70 ? 2.311 3.322 -18.950 1.00 68.69 70 PHE A CA 1
ATOM 552 C C . PHE A 1 70 ? 1.947 4.807 -19.147 1.00 68.69 70 PHE A C 1
ATOM 554 O O . PHE A 1 70 ? 0.896 5.257 -18.683 1.00 68.69 70 PHE A O 1
ATOM 561 N N . GLY A 1 71 ? 2.795 5.576 -19.840 1.00 71.62 71 GLY A N 1
ATOM 562 C CA . GLY A 1 71 ? 2.559 6.987 -20.167 1.00 71.62 71 GLY A CA 1
ATOM 563 C C . GLY A 1 71 ? 2.817 7.980 -19.019 1.00 71.62 71 GLY A C 1
ATOM 564 O O . GLY A 1 71 ? 2.909 7.627 -17.845 1.00 71.62 71 GLY A O 1
ATOM 565 N N . ALA A 1 72 ? 2.922 9.274 -19.346 1.00 74.06 72 ALA A N 1
ATOM 566 C CA . ALA A 1 72 ? 3.354 10.320 -18.405 1.00 74.06 72 ALA A CA 1
ATOM 567 C C . ALA A 1 72 ? 2.436 10.508 -17.178 1.00 74.06 72 ALA A C 1
ATOM 569 O O . ALA A 1 72 ? 2.902 10.915 -16.113 1.00 74.06 72 ALA A O 1
ATOM 570 N N . ALA A 1 73 ? 1.142 10.197 -17.311 1.00 73.94 73 ALA A N 1
ATOM 571 C CA . ALA A 1 73 ? 0.187 10.274 -16.208 1.00 73.94 73 ALA A CA 1
ATOM 572 C C . ALA A 1 73 ? 0.531 9.275 -15.091 1.00 73.94 73 ALA A C 1
ATOM 574 O O . ALA A 1 73 ? 0.596 9.664 -13.928 1.00 73.94 73 ALA A O 1
ATOM 575 N N . MET A 1 74 ? 0.828 8.017 -15.441 1.00 71.81 74 MET A N 1
ATOM 576 C CA . MET A 1 74 ? 1.194 6.988 -14.461 1.00 71.81 74 MET A CA 1
ATOM 577 C C . MET A 1 74 ? 2.556 7.258 -13.828 1.00 71.81 74 MET A C 1
ATOM 579 O O . MET A 1 74 ? 2.717 7.037 -12.635 1.00 71.81 74 MET A O 1
ATOM 583 N N . CYS A 1 75 ? 3.504 7.828 -14.577 1.00 73.75 75 CYS A N 1
ATOM 584 C CA . CYS A 1 75 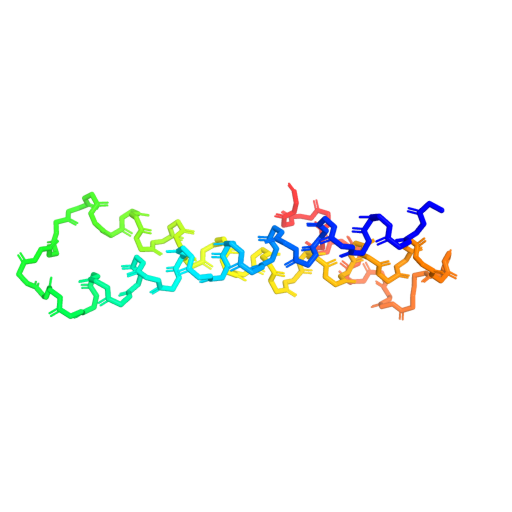? 4.785 8.271 -14.021 1.00 73.75 75 CYS A CA 1
ATOM 585 C C . CYS A 1 75 ? 4.590 9.322 -12.912 1.00 73.75 75 CYS A C 1
ATOM 587 O O . CYS A 1 75 ? 5.128 9.178 -11.816 1.00 73.75 75 CYS A O 1
ATOM 589 N N . LYS A 1 76 ? 3.747 10.339 -13.150 1.00 78.00 76 LYS A N 1
ATOM 590 C CA . LYS A 1 76 ? 3.430 11.347 -12.124 1.00 78.00 76 LYS A CA 1
ATOM 591 C C . LYS A 1 76 ? 2.656 10.774 -10.942 1.00 78.00 76 LYS A C 1
ATOM 593 O O . LYS A 1 76 ? 2.914 11.188 -9.822 1.00 78.00 76 LYS A O 1
ATOM 598 N N . ILE A 1 77 ? 1.719 9.857 -11.185 1.00 78.31 77 ILE A N 1
ATOM 599 C CA . ILE A 1 77 ? 0.915 9.230 -10.128 1.00 78.31 77 ILE A CA 1
ATOM 600 C C . ILE A 1 77 ? 1.797 8.378 -9.214 1.00 78.31 77 ILE A C 1
ATOM 602 O O . ILE A 1 77 ? 1.714 8.524 -8.000 1.00 78.31 77 ILE A O 1
ATOM 606 N N . VAL A 1 78 ? 2.681 7.553 -9.780 1.00 76.25 78 VAL A N 1
ATOM 607 C CA . VAL A 1 78 ? 3.634 6.746 -9.003 1.00 76.25 78 VAL A CA 1
ATOM 608 C C . VAL A 1 78 ? 4.582 7.647 -8.213 1.00 76.25 78 VAL A C 1
ATOM 610 O O . VAL A 1 78 ? 4.776 7.409 -7.031 1.00 76.25 78 VAL A O 1
ATOM 613 N N . ALA A 1 79 ? 5.098 8.724 -8.815 1.00 76.88 79 ALA A N 1
ATOM 614 C CA . ALA A 1 79 ? 5.959 9.686 -8.120 1.00 76.88 79 ALA A CA 1
ATOM 615 C C . ALA A 1 79 ? 5.242 10.503 -7.026 1.00 76.88 79 ALA A C 1
ATOM 617 O O . ALA A 1 79 ? 5.904 11.092 -6.183 1.00 76.88 79 ALA A O 1
ATOM 618 N N . TYR A 1 80 ? 3.909 10.588 -7.065 1.00 79.00 80 TYR A N 1
ATOM 619 C CA . TYR A 1 80 ? 3.107 11.234 -6.021 1.00 79.00 80 TYR A CA 1
ATOM 620 C C . TYR A 1 80 ? 2.690 10.270 -4.906 1.00 79.00 80 TYR A C 1
ATOM 622 O O . TYR A 1 80 ? 2.436 10.710 -3.788 1.00 79.00 80 TYR A O 1
ATOM 630 N N . LEU A 1 81 ? 2.528 8.986 -5.236 1.00 70.56 81 LEU A N 1
ATOM 631 C CA . LEU A 1 81 ? 2.113 7.931 -4.308 1.00 70.56 81 LEU A CA 1
ATOM 632 C C . LEU A 1 81 ? 3.288 7.282 -3.570 1.00 70.56 81 LEU A C 1
ATOM 634 O O . LEU A 1 81 ? 3.065 6.705 -2.508 1.00 70.56 81 LEU A O 1
ATOM 638 N N . MET A 1 82 ? 4.492 7.329 -4.146 1.00 67.44 82 MET A N 1
ATOM 639 C CA . MET A 1 82 ? 5.748 6.870 -3.546 1.00 67.44 82 MET A CA 1
ATOM 640 C C . MET A 1 82 ? 6.403 7.976 -2.725 1.00 67.44 82 MET A C 1
ATOM 642 O O . MET A 1 82 ? 6.856 7.652 -1.605 1.00 67.44 82 MET A O 1
#

Radius of gyration: 15.8 Å; chains: 1; bounding box: 38×25×41 Å

Foldseek 3Di:
DLVVVVVVLVVVLVCLLVVLVVLCVVCVVPVVPPDPVSVVSNVVSVLSNCCSVLQSVQVSVCVVVVDNPVDPVSVVVNVVSD